Protein AF-A0A940ZF90-F1 (afdb_monomer)

Foldseek 3Di:
DALQCQVVCVVVVHDHPDHADDDDDDPVCVPPDPVVVVVVVVCVCVVVVHSDD

Mean predicted aligned error: 2.29 Å

Solvent-accessible surface area (backbone atoms only — not comparable to full-atom values): 3442 Å² total; per-residue (Å²): 126,56,49,67,56,35,46,55,27,52,77,67,75,42,88,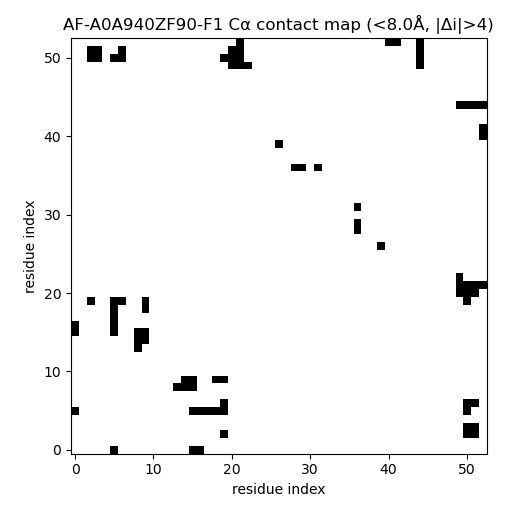60,96,59,86,73,52,68,80,92,78,86,82,85,51,91,84,53,54,71,66,59,48,52,47,55,52,50,55,51,39,60,76,68,65,41,39,62,134

Radius of gyration: 13.45 Å; Cα contacts (8 Å, |Δi|>4): 43; chains: 1; bounding box: 32×16×33 Å

Secondary structure (DSSP, 8-state):
--HHHHHHHHHTT---SS---------S-TTS-HHHHHHHHHHHHHHTT-S--

Sequence (53 aa):
MNKAERVRAALGGKPVDRPPFSIWYHFGNQHASSERTAQAHLEFYDYYDLDFL

Structure (mmCIF, N/CA/C/O backbone):
data_AF-A0A940ZF90-F1
#
_entry.id   AF-A0A940ZF90-F1
#
loop_
_atom_site.group_PDB
_atom_site.id
_atom_site.type_symbol
_atom_site.label_atom_id
_atom_site.label_alt_id
_atom_site.label_comp_id
_atom_site.label_asym_id
_atom_site.label_entity_id
_atom_site.label_seq_id
_atom_site.pdbx_PDB_ins_code
_atom_site.Cartn_x
_atom_site.Cartn_y
_atom_site.Cartn_z
_atom_site.occupancy
_atom_site.B_iso_or_equiv
_atom_site.auth_seq_id
_atom_site.auth_comp_id
_atom_site.auth_asym_id
_atom_site.auth_atom_id
_atom_site.pdbx_PDB_model_num
ATOM 1 N N . MET A 1 1 ? -14.265 -1.403 5.912 1.00 89.31 1 MET A N 1
ATOM 2 C CA . MET A 1 1 ? -13.467 -0.185 5.634 1.00 89.31 1 MET A CA 1
ATOM 3 C C . MET A 1 1 ? -12.707 -0.372 4.330 1.00 89.31 1 MET A C 1
ATOM 5 O O . MET A 1 1 ? -12.403 -1.514 3.984 1.00 89.31 1 MET A O 1
ATOM 9 N N . ASN A 1 2 ? -12.377 0.700 3.610 1.00 97.44 2 ASN A N 1
ATOM 10 C CA . ASN A 1 2 ? -11.414 0.608 2.508 1.00 97.44 2 ASN A CA 1
ATOM 11 C C . ASN A 1 2 ? -9.969 0.498 3.045 1.00 97.44 2 ASN A C 1
ATOM 13 O O . ASN A 1 2 ? -9.719 0.698 4.236 1.00 97.44 2 ASN A O 1
ATOM 17 N N . LYS A 1 3 ? -9.015 0.147 2.173 1.00 97.75 3 LYS A N 1
ATOM 18 C CA . LYS A 1 3 ? -7.601 -0.055 2.542 1.00 97.75 3 LYS A CA 1
ATOM 19 C C . LYS A 1 3 ? -7.003 1.164 3.252 1.00 97.75 3 LYS A C 1
ATOM 21 O O . LYS A 1 3 ? -6.447 1.052 4.342 1.00 97.75 3 LYS A O 1
ATOM 26 N N . ALA A 1 4 ? -7.216 2.351 2.689 1.00 97.50 4 ALA A N 1
ATOM 27 C CA . ALA A 1 4 ? -6.661 3.590 3.218 1.00 97.50 4 ALA A CA 1
ATOM 28 C C . ALA A 1 4 ? -7.295 4.004 4.562 1.00 97.50 4 ALA A C 1
ATOM 30 O O . ALA A 1 4 ? -6.611 4.526 5.441 1.00 97.50 4 ALA A O 1
ATOM 31 N N . GLU A 1 5 ? -8.595 3.768 4.745 1.00 98.44 5 GLU A N 1
ATOM 32 C CA . GLU A 1 5 ? -9.290 3.938 6.026 1.00 98.44 5 GLU A CA 1
ATOM 33 C C . GLU A 1 5 ? -8.718 3.004 7.091 1.00 98.44 5 GLU A C 1
ATOM 35 O O . GLU A 1 5 ? -8.431 3.456 8.199 1.00 98.44 5 GLU A O 1
ATOM 40 N N . ARG A 1 6 ? -8.496 1.728 6.747 1.00 98.38 6 ARG A N 1
ATOM 41 C CA . ARG A 1 6 ? -7.938 0.720 7.658 1.00 98.38 6 ARG A CA 1
ATOM 42 C C . ARG A 1 6 ? -6.563 1.116 8.172 1.00 98.38 6 ARG A C 1
ATOM 44 O O . ARG A 1 6 ? -6.344 1.101 9.381 1.00 98.38 6 ARG A O 1
ATOM 51 N N . VAL A 1 7 ? -5.661 1.515 7.275 1.00 98.31 7 VAL A N 1
ATOM 52 C CA . VAL A 1 7 ? -4.301 1.940 7.646 1.00 98.31 7 VAL A CA 1
ATOM 53 C C . VAL A 1 7 ? -4.345 3.164 8.560 1.00 98.31 7 VAL A C 1
ATOM 55 O O . VAL A 1 7 ? -3.722 3.167 9.619 1.00 98.31 7 VAL A O 1
ATOM 58 N N . ARG A 1 8 ? -5.134 4.189 8.210 1.00 98.44 8 ARG A N 1
ATOM 59 C CA . ARG A 1 8 ? -5.254 5.404 9.034 1.00 98.44 8 ARG A CA 1
ATOM 60 C C . ARG A 1 8 ? -5.882 5.131 10.401 1.00 98.44 8 ARG A C 1
ATOM 62 O O . ARG A 1 8 ? 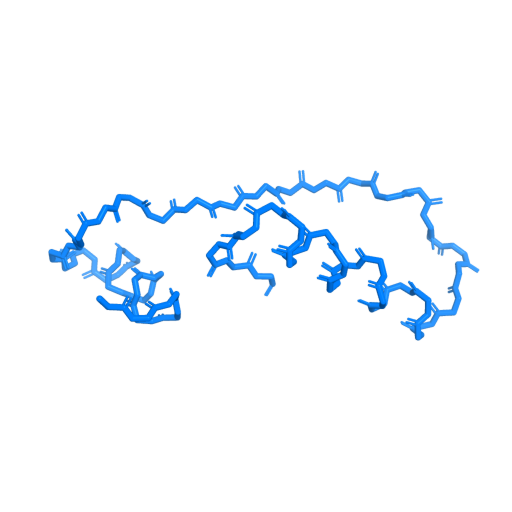-5.447 5.714 11.390 1.00 98.44 8 ARG A O 1
ATOM 69 N N . ALA A 1 9 ? -6.891 4.265 10.469 1.00 98.69 9 ALA A N 1
ATOM 70 C CA . ALA A 1 9 ? -7.524 3.872 11.724 1.00 98.69 9 ALA A CA 1
ATOM 71 C C . ALA A 1 9 ? -6.541 3.121 12.634 1.00 98.69 9 ALA A C 1
ATOM 73 O O . ALA A 1 9 ? -6.409 3.495 13.798 1.00 98.69 9 ALA A O 1
ATOM 74 N N . ALA A 1 10 ? -5.795 2.151 12.092 1.00 98.38 10 ALA A N 1
ATOM 75 C CA . ALA A 1 10 ? -4.782 1.408 12.840 1.00 98.38 10 ALA A CA 1
ATOM 76 C C . ALA A 1 10 ? -3.681 2.326 13.397 1.00 98.38 10 ALA A C 1
ATOM 78 O O . ALA A 1 10 ? -3.387 2.273 14.589 1.00 98.38 10 ALA A O 1
ATOM 7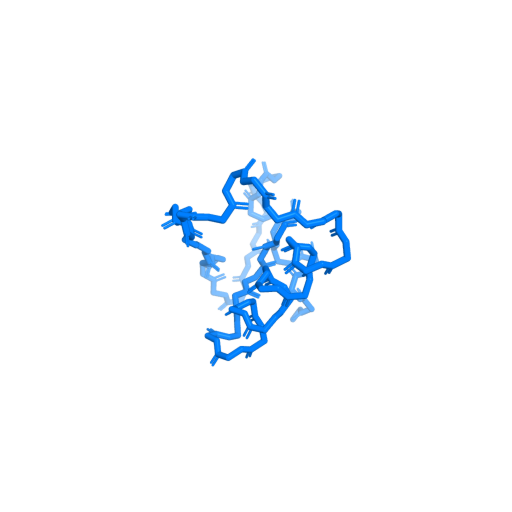9 N N . LEU A 1 11 ? -3.124 3.218 12.567 1.00 98.12 11 LEU A N 1
ATOM 80 C CA . LEU A 1 11 ? -2.108 4.191 12.999 1.00 98.12 11 LEU A CA 1
ATOM 81 C C . LEU A 1 11 ? -2.641 5.176 14.051 1.00 98.12 11 LEU A C 1
ATOM 83 O O . LEU A 1 11 ? -1.893 5.636 14.907 1.00 98.12 11 LEU A O 1
ATOM 87 N N . GLY A 1 12 ? -3.935 5.490 13.997 1.00 98.31 12 GLY A N 1
ATOM 88 C CA . GLY A 1 12 ? -4.613 6.335 14.977 1.00 98.31 12 GLY A CA 1
ATOM 89 C C . GLY A 1 12 ? -5.099 5.603 16.231 1.00 98.31 12 GLY A C 1
ATOM 90 O O . GLY A 1 12 ? -5.812 6.218 17.021 1.00 98.31 12 GLY A O 1
ATOM 91 N N . GLY A 1 13 ? -4.798 4.309 16.398 1.00 98.25 13 GLY A N 1
ATOM 92 C CA . GLY A 1 13 ? -5.261 3.506 17.536 1.00 98.25 13 GLY A CA 1
ATOM 93 C C . GLY A 1 13 ? -6.780 3.296 17.587 1.00 98.25 13 GLY A C 1
ATOM 94 O O . GLY A 1 13 ? -7.337 3.052 18.656 1.00 98.25 13 GLY A O 1
ATOM 95 N N . LYS A 1 14 ? -7.474 3.429 16.452 1.00 98.69 14 LYS A N 1
ATOM 96 C CA . LYS A 1 14 ? -8.927 3.246 16.338 1.00 98.69 14 LYS A CA 1
ATOM 97 C C . LYS A 1 14 ? -9.272 1.782 16.025 1.00 98.69 14 LYS A C 1
ATOM 99 O O . LYS A 1 14 ? -8.434 1.073 15.467 1.00 98.69 14 LYS A O 1
ATOM 104 N N . PRO A 1 15 ? -10.506 1.327 16.320 1.00 98.38 15 PRO A N 1
ATOM 105 C CA . PRO A 1 15 ? -10.968 0.004 15.909 1.00 98.38 15 PRO A CA 1
ATOM 106 C C . PRO A 1 15 ? -10.849 -0.214 14.395 1.00 98.38 15 PRO A C 1
ATOM 108 O O . PRO A 1 15 ? -11.132 0.690 13.607 1.00 98.38 15 PRO A O 1
ATOM 111 N N . VAL A 1 16 ?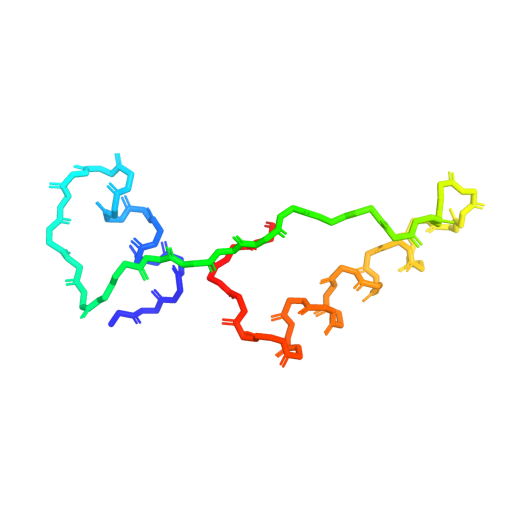 -10.465 -1.430 14.004 1.00 98.69 16 VAL A N 1
ATOM 112 C CA . VAL A 1 16 ? -10.340 -1.871 12.608 1.00 98.69 16 VAL A CA 1
ATOM 113 C C . VAL A 1 16 ? -11.067 -3.200 12.394 1.00 98.69 16 VAL A C 1
ATOM 115 O O . VAL A 1 16 ? -11.255 -3.964 13.336 1.00 98.69 16 VAL A O 1
ATOM 118 N N . ASP A 1 17 ? -11.477 -3.479 11.156 1.00 98.25 17 ASP A N 1
ATOM 119 C CA . ASP A 1 17 ? -12.160 -4.720 10.758 1.00 98.25 17 ASP A CA 1
ATOM 120 C C . ASP A 1 17 ? -11.204 -5.929 10.717 1.00 98.25 17 ASP A C 1
ATOM 122 O O . ASP A 1 17 ? -11.609 -7.050 11.011 1.00 98.25 17 ASP A O 1
ATOM 126 N N . ARG A 1 18 ? -9.927 -5.689 10.406 1.00 97.94 18 ARG A N 1
ATOM 127 C CA . ARG A 1 18 ? -8.787 -6.603 10.574 1.00 97.94 18 ARG A CA 1
ATOM 128 C C . ARG A 1 18 ? -7.482 -5.797 10.672 1.00 97.94 18 ARG A C 1
ATOM 130 O O . ARG A 1 18 ? -7.468 -4.645 10.225 1.00 97.94 18 ARG A O 1
ATOM 137 N N . PRO A 1 19 ? -6.376 -6.366 11.190 1.00 97.88 19 PRO A N 1
ATOM 138 C CA . PRO A 1 19 ? -5.067 -5.721 11.095 1.00 97.88 19 PRO A CA 1
ATOM 139 C C . PRO A 1 19 ? -4.719 -5.386 9.630 1.00 97.88 19 PRO A C 1
ATOM 141 O O . PRO A 1 19 ? -4.929 -6.243 8.759 1.00 97.88 19 PRO A O 1
ATOM 144 N N . PRO A 1 20 ? -4.231 -4.166 9.321 1.00 98.12 20 PRO A N 1
ATOM 145 C CA . PRO A 1 20 ? -3.687 -3.874 8.001 1.00 98.12 20 PRO A CA 1
ATOM 146 C C . PRO A 1 20 ? -2.395 -4.663 7.781 1.00 98.12 20 PRO A C 1
ATOM 148 O O . PRO A 1 20 ? -1.627 -4.887 8.718 1.00 98.12 20 PRO A O 1
ATOM 151 N N . PHE A 1 21 ? -2.146 -5.052 6.537 1.00 97.31 21 PHE A N 1
ATOM 152 C CA . PHE A 1 21 ? -0.973 -5.819 6.150 1.00 97.31 21 PHE A CA 1
ATOM 153 C C . PHE A 1 21 ? -0.332 -5.230 4.891 1.00 97.31 21 PHE A C 1
ATOM 155 O O . PHE A 1 21 ? -1.007 -4.940 3.904 1.00 97.31 21 PHE A O 1
ATOM 162 N N . SER A 1 22 ? 0.986 -5.051 4.935 1.00 97.25 22 SER A N 1
ATOM 163 C CA . SER A 1 22 ? 1.810 -4.744 3.768 1.00 97.25 22 SER A CA 1
ATOM 164 C C . SER A 1 22 ? 3.213 -5.315 3.973 1.00 97.25 22 SER A C 1
ATOM 166 O O . SER A 1 22 ? 3.582 -5.697 5.087 1.00 97.25 22 SER A O 1
ATOM 168 N N . ILE A 1 23 ? 3.980 -5.401 2.891 1.00 95.75 23 ILE A N 1
ATOM 169 C CA . ILE A 1 23 ? 5.323 -5.973 2.874 1.00 95.75 23 ILE A CA 1
ATOM 170 C C . ILE A 1 23 ? 6.254 -4.970 2.213 1.00 95.75 23 ILE A C 1
ATOM 172 O O . ILE A 1 23 ? 5.995 -4.493 1.111 1.00 95.75 23 ILE A O 1
ATOM 176 N N . TRP A 1 24 ? 7.375 -4.699 2.870 1.00 93.94 24 TRP A N 1
ATOM 177 C CA . TRP A 1 24 ? 8.484 -4.012 2.233 1.00 93.94 24 TRP A CA 1
ATOM 178 C C . TRP A 1 24 ? 9.346 -5.021 1.474 1.00 93.94 24 TRP A C 1
ATOM 180 O O . TRP A 1 24 ? 9.761 -6.037 2.036 1.00 93.94 24 TRP A O 1
ATOM 190 N N . TYR A 1 25 ? 9.602 -4.750 0.196 1.00 94.50 25 TYR A N 1
ATOM 191 C CA . TYR A 1 25 ? 10.292 -5.676 -0.693 1.00 94.50 25 TYR A CA 1
ATOM 192 C C . TYR A 1 25 ? 11.277 -4.955 -1.614 1.00 94.50 25 TYR A C 1
ATOM 194 O O . TYR A 1 25 ? 10.996 -3.881 -2.146 1.00 94.50 25 TYR A O 1
ATOM 202 N N . HIS A 1 26 ? 12.437 -5.573 -1.830 1.00 94.50 26 HIS A N 1
ATOM 203 C CA . HIS A 1 26 ? 13.433 -5.099 -2.782 1.00 94.50 26 HIS A CA 1
ATOM 204 C C . HIS A 1 26 ? 13.253 -5.776 -4.142 1.00 94.50 26 HIS A C 1
ATOM 206 O O . HIS A 1 26 ? 13.567 -6.951 -4.303 1.00 94.50 26 HIS A O 1
ATOM 212 N N . PHE A 1 27 ? 12.827 -5.005 -5.144 1.00 94.81 27 PHE A N 1
ATOM 213 C CA . PHE A 1 27 ? 12.576 -5.496 -6.505 1.00 94.81 27 PHE A CA 1
ATOM 214 C C . PHE A 1 27 ? 13.833 -5.672 -7.372 1.00 94.81 27 PHE A C 1
ATOM 216 O O . PHE A 1 27 ? 13.737 -6.199 -8.477 1.00 94.81 27 PHE A O 1
ATOM 223 N N . GLY A 1 28 ? 15.001 -5.195 -6.924 1.00 95.38 28 GLY A N 1
ATOM 224 C CA . GLY A 1 28 ? 16.241 -5.258 -7.713 1.00 95.38 28 GLY A CA 1
ATOM 225 C C . GLY A 1 28 ? 16.196 -4.449 -9.018 1.00 95.38 28 GLY A C 1
ATOM 226 O O . GLY A 1 28 ? 16.917 -4.755 -9.965 1.00 95.38 28 GLY A O 1
ATOM 227 N N . ASN A 1 29 ? 15.331 -3.433 -9.092 1.00 94.38 29 ASN A N 1
ATOM 228 C CA . ASN A 1 29 ? 15.092 -2.603 -10.274 1.00 94.38 29 ASN A CA 1
ATOM 229 C C . ASN A 1 29 ? 15.685 -1.187 -10.148 1.00 94.38 29 ASN A C 1
ATOM 231 O O . ASN A 1 29 ? 15.224 -0.267 -10.813 1.00 94.38 29 ASN A O 1
ATOM 235 N N . GLN A 1 30 ? 16.729 -1.002 -9.336 1.00 94.38 30 GLN A N 1
ATOM 236 C CA . GLN A 1 30 ? 17.307 0.308 -8.993 1.00 94.38 30 GLN A CA 1
ATOM 237 C C . GLN A 1 30 ? 17.856 1.133 -10.176 1.00 94.38 30 GLN A C 1
ATOM 239 O O . GLN A 1 30 ?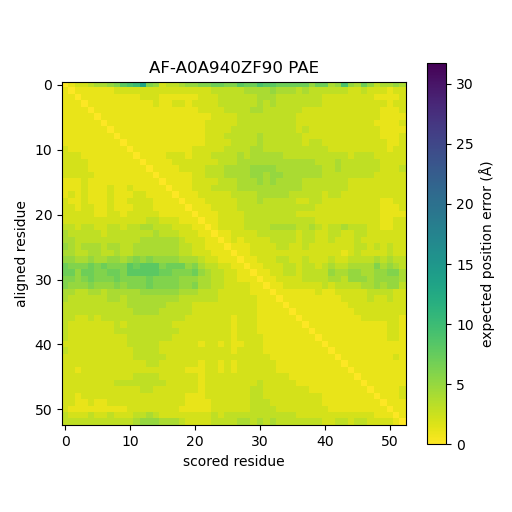 18.163 2.310 -10.009 1.00 94.38 30 GLN A O 1
ATOM 244 N N . HIS A 1 31 ? 18.005 0.531 -11.358 1.00 96.12 31 HIS A N 1
ATOM 245 C CA . HIS A 1 31 ? 18.442 1.203 -12.590 1.00 96.12 31 HIS A CA 1
ATOM 246 C C . HIS A 1 31 ? 17.338 1.281 -13.657 1.00 96.12 31 HIS A C 1
ATOM 248 O O . HIS A 1 31 ? 17.602 1.686 -14.787 1.00 96.12 31 HIS A O 1
ATOM 254 N N . ALA A 1 32 ? 16.116 0.854 -13.331 1.00 96.94 32 ALA A N 1
ATOM 255 C CA . ALA A 1 32 ? 14.976 0.951 -14.229 1.00 96.94 32 ALA A CA 1
ATOM 256 C C . ALA A 1 32 ? 14.467 2.398 -14.322 1.00 96.94 32 ALA A C 1
ATOM 258 O O . ALA A 1 32 ? 14.789 3.247 -13.490 1.00 96.94 32 ALA A O 1
ATOM 259 N N . SER A 1 33 ? 13.635 2.678 -15.328 1.00 98.25 33 SER A N 1
ATOM 260 C CA . SER A 1 33 ? 12.957 3.972 -15.406 1.00 98.25 33 SER A CA 1
ATOM 261 C C . SER A 1 33 ? 11.979 4.158 -14.239 1.00 98.25 33 SER A C 1
ATOM 263 O O . SER A 1 33 ? 11.548 3.190 -13.596 1.00 98.25 33 SER A O 1
ATOM 265 N N . SER A 1 34 ? 11.589 5.406 -13.987 1.00 97.12 34 SER A N 1
ATOM 266 C CA . SER A 1 34 ? 10.542 5.757 -13.022 1.00 97.12 34 SER A CA 1
ATOM 267 C C . SER A 1 34 ? 9.242 5.002 -13.287 1.00 97.12 34 SER A C 1
ATOM 269 O O . SER A 1 34 ? 8.635 4.474 -12.358 1.00 97.12 34 SER A O 1
ATOM 271 N N . GLU A 1 35 ? 8.848 4.883 -14.553 1.00 98.12 35 GLU A N 1
ATOM 272 C CA . GLU A 1 35 ? 7.605 4.230 -14.973 1.00 98.12 35 GLU A CA 1
ATOM 273 C C . GLU A 1 35 ? 7.664 2.736 -14.673 1.00 98.12 35 GLU A C 1
ATOM 275 O O . GLU A 1 35 ? 6.734 2.185 -14.088 1.00 98.12 35 GLU A O 1
ATOM 280 N N . ARG A 1 36 ? 8.784 2.077 -15.005 1.00 97.62 36 ARG A N 1
ATOM 281 C CA . ARG A 1 36 ? 8.948 0.647 -14.725 1.00 97.62 36 ARG A CA 1
ATOM 282 C C . ARG A 1 36 ? 9.029 0.368 -13.225 1.00 97.62 36 ARG A C 1
ATOM 284 O O . ARG A 1 36 ? 8.533 -0.661 -12.768 1.00 97.62 36 ARG A O 1
ATOM 291 N N . THR A 1 37 ? 9.624 1.284 -12.464 1.00 96.69 37 THR A N 1
ATOM 292 C CA . THR A 1 37 ? 9.677 1.201 -11.001 1.00 96.69 37 THR A CA 1
ATOM 293 C C . THR A 1 37 ? 8.273 1.297 -10.413 1.00 96.69 37 THR A C 1
ATOM 295 O O .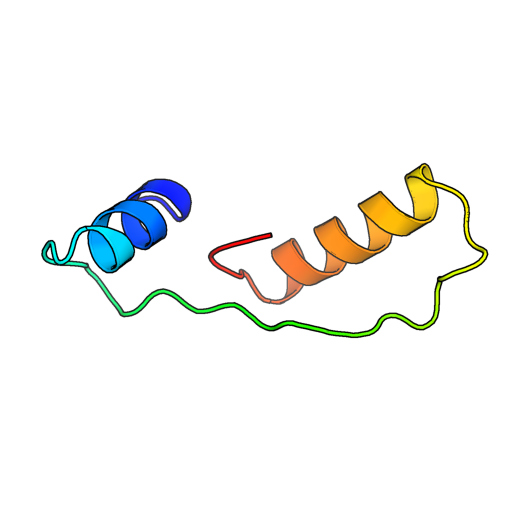 THR A 1 37 ? 7.880 0.408 -9.661 1.00 96.69 37 THR A O 1
ATOM 298 N N . ALA A 1 38 ? 7.489 2.307 -10.804 1.00 97.00 38 ALA A N 1
ATOM 299 C CA . ALA A 1 38 ? 6.108 2.477 -10.357 1.00 97.00 38 ALA A CA 1
ATOM 300 C C . ALA A 1 38 ? 5.225 1.279 -10.743 1.00 97.00 38 ALA A C 1
ATOM 302 O O . ALA A 1 38 ? 4.483 0.768 -9.907 1.00 97.00 38 ALA A O 1
ATOM 303 N N . GLN A 1 39 ? 5.360 0.781 -11.975 1.00 97.81 39 GLN A N 1
ATOM 304 C CA . GLN A 1 39 ? 4.611 -0.377 -12.454 1.00 97.81 39 GLN A CA 1
ATOM 305 C C . GLN A 1 39 ? 4.856 -1.621 -11.590 1.00 97.81 39 GLN A C 1
ATOM 307 O O . GLN A 1 39 ? 3.895 -2.252 -11.168 1.00 97.81 39 GLN A O 1
ATOM 312 N N . ALA A 1 40 ? 6.115 -1.951 -11.280 1.00 97.12 40 ALA A N 1
ATOM 313 C CA . ALA A 1 40 ? 6.435 -3.130 -10.471 1.00 97.12 40 ALA A CA 1
ATOM 314 C C . ALA A 1 40 ? 5.817 -3.066 -9.062 1.00 97.12 40 ALA A C 1
ATOM 316 O O . ALA A 1 40 ? 5.367 -4.078 -8.528 1.00 97.12 40 ALA A O 1
ATOM 317 N N . HIS A 1 41 ? 5.771 -1.870 -8.473 1.00 97.25 41 HIS A N 1
ATOM 318 C CA . HIS A 1 41 ? 5.171 -1.649 -7.160 1.00 97.25 41 HIS A CA 1
ATOM 319 C C . HIS A 1 41 ? 3.642 -1.771 -7.197 1.00 97.25 41 HIS A C 1
ATOM 321 O O . HIS A 1 41 ? 3.069 -2.403 -6.312 1.00 97.25 41 HIS A O 1
ATOM 327 N N . LEU A 1 42 ? 2.991 -1.219 -8.229 1.00 97.50 42 LEU A N 1
ATOM 328 C CA . LEU A 1 42 ? 1.544 -1.351 -8.432 1.00 97.50 42 LEU A CA 1
ATOM 329 C C . LEU A 1 42 ? 1.144 -2.810 -8.685 1.00 97.50 42 LEU A C 1
ATOM 331 O O . LEU A 1 42 ? 0.247 -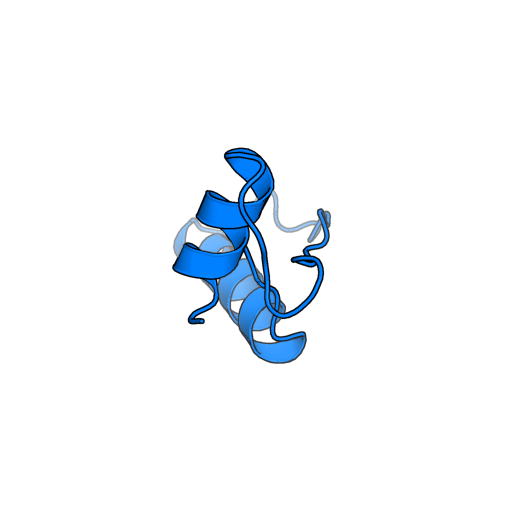3.315 -8.020 1.00 97.50 42 LEU A O 1
ATOM 335 N N . GLU A 1 43 ? 1.862 -3.512 -9.568 1.00 97.50 43 GLU A N 1
ATOM 336 C CA . GLU A 1 43 ? 1.628 -4.935 -9.854 1.00 97.50 43 GLU A CA 1
ATOM 337 C C . GLU A 1 43 ? 1.752 -5.793 -8.583 1.00 97.50 43 GLU A C 1
ATOM 339 O O . GLU A 1 43 ? 0.923 -6.668 -8.344 1.00 97.50 43 GLU A O 1
ATOM 344 N N . PHE A 1 44 ? 2.748 -5.524 -7.733 1.00 97.62 44 PHE A N 1
ATOM 345 C CA . PHE A 1 44 ? 2.930 -6.229 -6.460 1.00 97.62 44 PHE A CA 1
ATOM 346 C C . PHE A 1 44 ? 1.830 -5.905 -5.440 1.00 97.62 44 PHE A C 1
ATOM 348 O O . PHE A 1 44 ? 1.304 -6.809 -4.789 1.00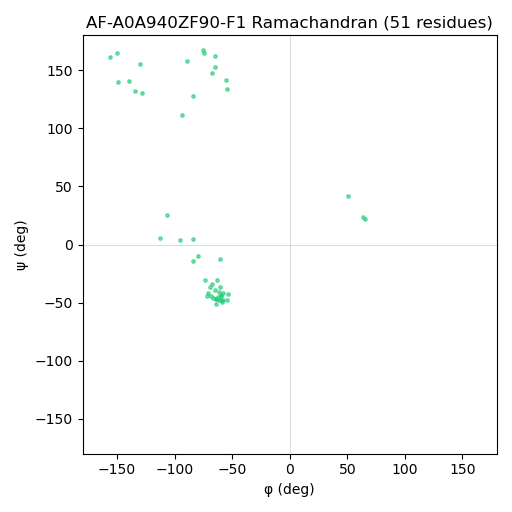 97.62 44 PHE A O 1
ATOM 355 N N . TYR A 1 45 ? 1.469 -4.626 -5.315 1.00 97.62 45 TYR A N 1
ATOM 356 C CA . TYR A 1 45 ? 0.391 -4.162 -4.443 1.00 97.62 45 TYR A CA 1
ATOM 357 C C . TYR A 1 45 ? -0.957 -4.797 -4.815 1.00 97.62 45 TYR A C 1
ATOM 359 O O . TYR A 1 45 ? -1.671 -5.269 -3.927 1.00 97.62 45 TYR A O 1
ATOM 367 N N . ASP A 1 46 ? -1.273 -4.859 -6.111 1.00 97.25 46 ASP A N 1
ATOM 368 C CA . ASP A 1 46 ? -2.522 -5.429 -6.617 1.00 97.25 46 ASP A CA 1
ATOM 369 C C . ASP A 1 46 ? -2.539 -6.957 -6.492 1.00 97.25 46 ASP A C 1
ATOM 371 O O . ASP A 1 46 ? -3.525 -7.523 -6.020 1.00 97.25 46 ASP A O 1
ATOM 375 N N . TYR A 1 47 ? -1.444 -7.635 -6.855 1.00 97.88 47 TYR A N 1
ATOM 376 C CA . TYR A 1 47 ? -1.372 -9.099 -6.836 1.00 97.88 47 TYR A CA 1
ATOM 377 C C . TYR A 1 47 ? -1.572 -9.684 -5.432 1.00 97.88 47 TYR A C 1
ATOM 379 O O . TYR A 1 47 ? -2.260 -10.692 -5.271 1.00 97.88 47 TYR A O 1
ATOM 387 N N . TYR A 1 48 ? -0.981 -9.055 -4.413 1.00 97.06 48 TYR A N 1
ATOM 388 C CA . TYR A 1 48 ? -1.085 -9.504 -3.021 1.00 97.06 48 TYR A CA 1
ATOM 389 C C . TYR A 1 48 ? -2.190 -8.800 -2.225 1.00 97.06 48 TYR A C 1
ATOM 391 O O . TYR A 1 48 ? -2.320 -9.050 -1.027 1.00 97.06 48 TYR A O 1
ATOM 399 N N . ASP A 1 49 ? -2.973 -7.930 -2.867 1.00 96.81 49 ASP A N 1
ATOM 400 C CA . ASP A 1 49 ? -4.035 -7.140 -2.240 1.00 96.81 49 ASP A CA 1
ATOM 401 C C . ASP A 1 49 ? -3.567 -6.388 -0.973 1.00 96.81 49 ASP A C 1
ATOM 403 O O . ASP A 1 49 ? -4.273 -6.311 0.035 1.00 96.81 49 ASP A O 1
ATOM 407 N N . LEU A 1 50 ? -2.365 -5.802 -1.016 1.00 97.94 50 LEU A N 1
ATOM 408 C CA . LEU A 1 50 ? -1.762 -5.135 0.145 1.00 97.94 50 LEU A CA 1
ATOM 409 C C . LEU A 1 50 ? -2.579 -3.908 0.569 1.00 97.94 50 LEU A C 1
ATOM 411 O O . LEU A 1 50 ? -3.246 -3.277 -0.249 1.00 97.94 50 LEU A O 1
ATOM 415 N N . ASP A 1 51 ? -2.533 -3.538 1.849 1.00 98.00 51 ASP A N 1
ATOM 416 C CA . ASP A 1 51 ? -3.298 -2.395 2.370 1.00 98.00 51 ASP A CA 1
ATOM 417 C C . ASP A 1 51 ? -2.588 -1.039 2.172 1.00 98.00 51 ASP A C 1
ATOM 419 O O . ASP A 1 51 ? -3.217 0.009 2.328 1.00 98.00 51 ASP A O 1
ATOM 423 N N . PHE A 1 52 ? -1.290 -1.045 1.846 1.00 96.06 52 PHE A N 1
ATOM 424 C CA . PHE A 1 52 ? -0.448 0.150 1.728 1.00 96.06 52 PHE A CA 1
ATOM 425 C C . PHE A 1 52 ? 0.661 -0.036 0.682 1.00 96.06 52 PHE A C 1
ATOM 427 O O . PHE A 1 52 ? 1.272 -1.108 0.644 1.00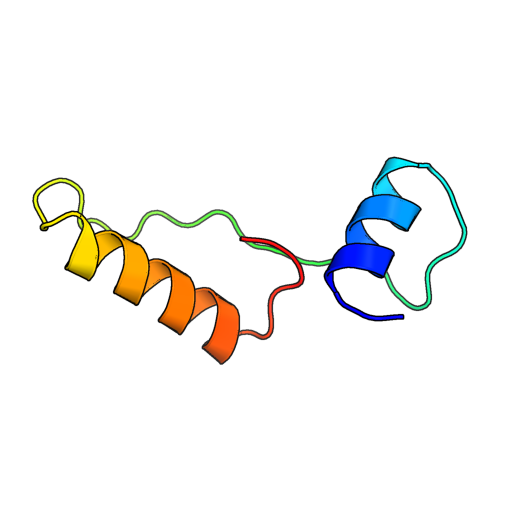 96.06 52 PHE A O 1
ATOM 434 N N . LEU A 1 53 ? 0.921 1.022 -0.096 1.00 94.56 53 LEU A N 1
ATOM 435 C CA . LEU A 1 53 ? 2.060 1.198 -0.999 1.00 94.56 53 LEU A CA 1
ATOM 436 C C . LEU A 1 53 ? 2.707 2.568 -0.762 1.00 94.56 53 LEU A C 1
ATOM 438 O O . LEU A 1 53 ? 1.936 3.551 -0.643 1.00 94.56 53 LEU A O 1
#

pLDDT: mean 97.04, std 1.68, range [89.31, 98.69]